Protein AF-A0A376WEA3-F1 (afdb_monomer)

Mean predicted aligned error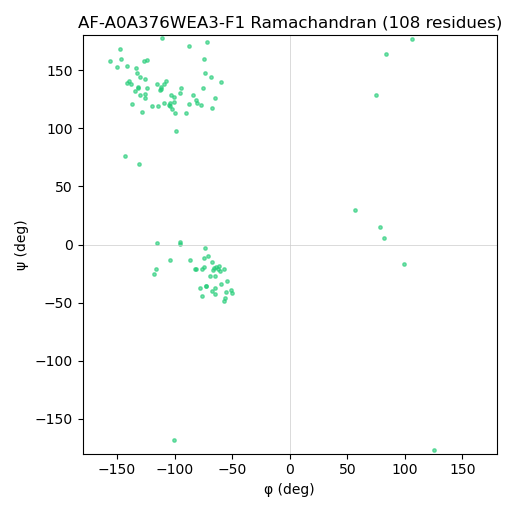: 5.73 Å

pLDDT: mean 86.51, std 10.87, range [48.47, 97.06]

Sequence (110 aa):
MNWELKQGGTLREAVLRAIPQLRGAYGTVIMDSRHPDTLLAARSGSPLVIGLGMGENFIASDQLALLPVTRRFIFLEEGDIAEITRRSVNIFDKNWRGSKTSGYRIQSAI

InterPro domains:
  IPR017932 Glutamine amidotransferase type 2 domain [PS51278] (1-87)
  IPR029055 Nucleophile aminohydrolases, N-terminal [G3DSA:3.60.20.10] (1-107)
  IPR029055 Nucleophile aminohydrolases, N-terminal [SSF56235] (3-95)

Organism: Escherichia coli (NCBI:txid562)

Structure (mmCIF, N/CA/C/O backbone):
data_AF-A0A376WEA3-F1
#
_entry.id   AF-A0A376WEA3-F1
#
loop_
_atom_site.group_PDB
_atom_site.id
_atom_site.type_symbol
_atom_site.label_atom_id
_atom_site.label_alt_id
_atom_site.label_comp_id
_atom_site.label_asym_id
_atom_site.label_entity_id
_atom_site.label_seq_id
_atom_site.pdbx_PDB_ins_code
_atom_site.Cartn_x
_atom_site.Cartn_y
_atom_site.Cartn_z
_atom_site.occupancy
_atom_site.B_iso_or_equiv
_atom_site.auth_seq_id
_atom_site.auth_comp_id
_atom_site.auth_asym_id
_atom_site.auth_atom_id
_atom_site.pdbx_PDB_model_num
ATOM 1 N N . MET A 1 1 ? 1.801 -1.445 -17.556 1.00 48.47 1 MET A N 1
ATOM 2 C CA . MET A 1 1 ? 1.594 -2.469 -16.506 1.00 48.47 1 MET A CA 1
ATOM 3 C C . MET A 1 1 ? 1.161 -3.831 -17.061 1.00 48.47 1 MET A C 1
ATOM 5 O O . MET A 1 1 ? 1.744 -4.827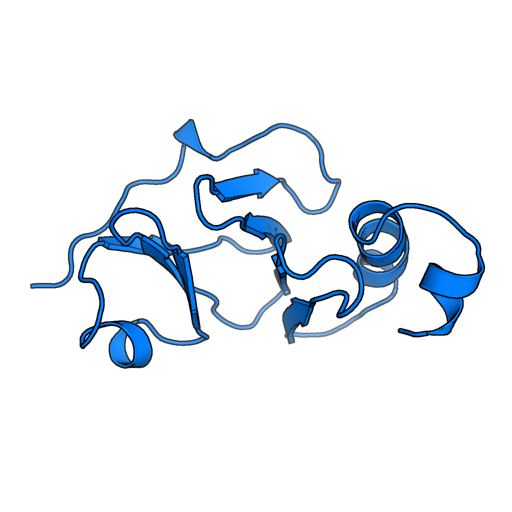 -16.666 1.00 48.47 1 MET A O 1
ATOM 9 N N . ASN A 1 2 ? 0.242 -3.894 -18.038 1.00 52.59 2 ASN A N 1
ATOM 10 C CA . ASN A 1 2 ? -0.191 -5.161 -18.664 1.00 52.59 2 ASN A CA 1
ATOM 11 C C . ASN A 1 2 ? 0.898 -5.972 -19.401 1.00 52.59 2 ASN A C 1
ATOM 13 O O . ASN A 1 2 ? 0.682 -7.148 -19.668 1.00 52.59 2 ASN A O 1
ATOM 17 N N . TRP A 1 3 ? 2.040 -5.381 -19.768 1.00 56.31 3 TRP A N 1
ATOM 18 C CA . TRP A 1 3 ? 3.073 -6.085 -20.540 1.00 56.31 3 TRP A CA 1
ATOM 19 C C . TRP A 1 3 ? 3.922 -7.041 -19.676 1.00 56.31 3 TRP A C 1
ATOM 21 O O . TRP A 1 3 ? 4.191 -8.157 -20.103 1.00 56.31 3 TRP A O 1
ATOM 31 N N . GLU A 1 4 ? 4.242 -6.662 -18.432 1.00 57.59 4 GLU A N 1
ATOM 32 C CA . GLU A 1 4 ? 5.039 -7.489 -17.509 1.00 57.59 4 GLU A CA 1
ATOM 33 C C . GLU A 1 4 ? 4.256 -8.686 -16.962 1.00 57.59 4 GLU A C 1
ATOM 35 O O . GLU A 1 4 ? 4.823 -9.759 -16.789 1.00 57.59 4 GLU A O 1
ATOM 40 N N . LEU A 1 5 ? 2.949 -8.531 -16.717 1.00 56.94 5 LEU A N 1
ATOM 41 C CA . LEU A 1 5 ? 2.084 -9.638 -16.284 1.00 56.94 5 LEU A CA 1
ATOM 42 C C . LEU A 1 5 ? 1.863 -10.669 -17.403 1.00 56.94 5 LEU A C 1
ATOM 44 O O . LEU A 1 5 ? 1.632 -11.843 -17.125 1.00 56.94 5 LEU A O 1
ATOM 48 N N . LYS A 1 6 ? 1.954 -10.246 -18.673 1.00 59.50 6 LYS A N 1
ATOM 49 C CA . LYS A 1 6 ? 1.866 -11.134 -19.844 1.00 59.50 6 LYS A CA 1
ATOM 50 C C . LYS A 1 6 ? 3.122 -11.982 -20.059 1.00 59.50 6 LYS A C 1
ATOM 52 O O . LYS A 1 6 ? 3.027 -13.008 -20.718 1.00 59.50 6 LYS A O 1
ATOM 57 N N . GLN A 1 7 ? 4.259 -11.587 -19.483 1.00 61.28 7 GLN A N 1
ATOM 58 C CA . 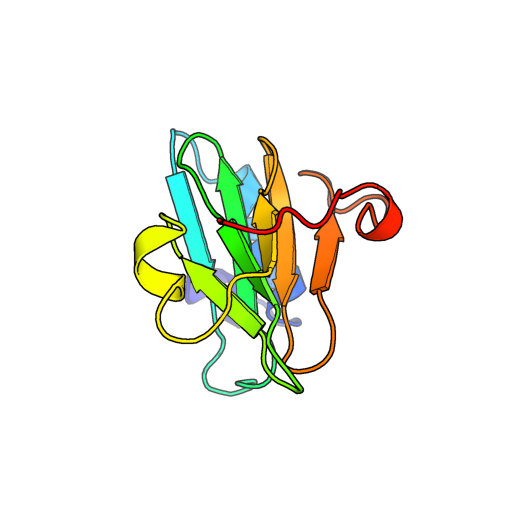GLN A 1 7 ? 5.506 -12.368 -19.484 1.00 61.28 7 GLN A CA 1
ATOM 59 C C . GLN A 1 7 ? 5.442 -13.582 -18.532 1.00 61.28 7 GLN A C 1
ATOM 61 O O . GLN A 1 7 ? 6.385 -14.364 -18.468 1.00 61.28 7 GLN A O 1
ATOM 66 N N . GLY A 1 8 ? 4.336 -13.750 -17.793 1.00 59.84 8 GLY A N 1
ATOM 67 C CA . GLY A 1 8 ? 4.191 -14.773 -16.763 1.00 59.84 8 GLY A CA 1
ATOM 68 C C . GLY A 1 8 ? 4.790 -14.350 -15.418 1.00 59.84 8 GLY A C 1
ATOM 69 O O . GLY A 1 8 ? 5.552 -13.380 -15.314 1.00 59.84 8 GLY A O 1
ATOM 70 N N . GLY A 1 9 ? 4.400 -15.082 -14.374 1.00 70.38 9 GLY A N 1
ATOM 71 C CA . GLY A 1 9 ? 4.834 -14.845 -13.000 1.00 70.38 9 GLY A CA 1
ATOM 72 C C . GLY A 1 9 ? 3.777 -14.214 -12.089 1.00 70.38 9 GLY A C 1
ATOM 73 O O . GLY A 1 9 ? 2.659 -13.896 -12.498 1.00 70.38 9 GLY A O 1
ATOM 74 N N . THR A 1 10 ? 4.140 -14.060 -10.820 1.00 79.06 10 THR A N 1
ATOM 75 C CA . THR A 1 10 ? 3.317 -13.426 -9.781 1.00 79.06 10 THR A CA 1
ATOM 76 C C . THR A 1 10 ? 3.281 -11.902 -9.949 1.00 79.06 10 THR A C 1
ATOM 78 O O . THR A 1 10 ? 4.177 -11.306 -10.552 1.00 79.06 10 THR A O 1
ATOM 81 N N . LEU A 1 11 ? 2.274 -11.234 -9.368 1.00 79.56 11 LEU A N 1
ATOM 82 C CA . LEU A 1 11 ? 2.206 -9.763 -9.334 1.00 79.56 11 LEU A CA 1
ATOM 83 C C . LEU A 1 11 ? 3.514 -9.147 -8.813 1.00 79.56 11 LEU A C 1
ATOM 85 O O . LEU A 1 11 ? 4.009 -8.159 -9.350 1.00 79.56 11 LEU A O 1
ATOM 89 N N . ARG A 1 12 ? 4.105 -9.788 -7.805 1.00 79.88 12 ARG A N 1
ATOM 90 C CA . ARG A 1 12 ? 5.398 -9.424 -7.230 1.00 79.88 12 ARG A CA 1
ATOM 91 C C . ARG A 1 12 ? 6.518 -9.401 -8.261 1.00 79.88 12 ARG A C 1
ATOM 93 O O . ARG A 1 12 ? 7.238 -8.413 -8.342 1.00 79.88 12 ARG A O 1
ATOM 100 N N . GLU A 1 13 ? 6.646 -10.441 -9.074 1.00 80.75 13 GLU A N 1
ATOM 101 C CA . GLU A 1 13 ? 7.677 -10.514 -10.115 1.00 80.75 13 GLU A CA 1
ATOM 102 C C . GLU A 1 13 ? 7.480 -9.449 -11.197 1.00 80.75 13 GLU A C 1
ATOM 104 O O . GLU A 1 13 ? 8.449 -8.847 -11.658 1.00 80.75 13 GLU A O 1
ATOM 109 N N . ALA A 1 14 ? 6.230 -9.159 -11.562 1.00 84.81 14 ALA A N 1
ATOM 110 C CA . ALA A 1 14 ? 5.927 -8.097 -12.514 1.00 84.81 14 ALA A CA 1
ATOM 111 C C . ALA A 1 14 ? 6.307 -6.707 -11.970 1.00 84.81 14 ALA A C 1
ATOM 113 O O . ALA A 1 14 ? 6.896 -5.899 -12.690 1.00 84.81 14 ALA A O 1
ATOM 114 N N . VAL A 1 15 ? 6.014 -6.428 -10.695 1.00 84.2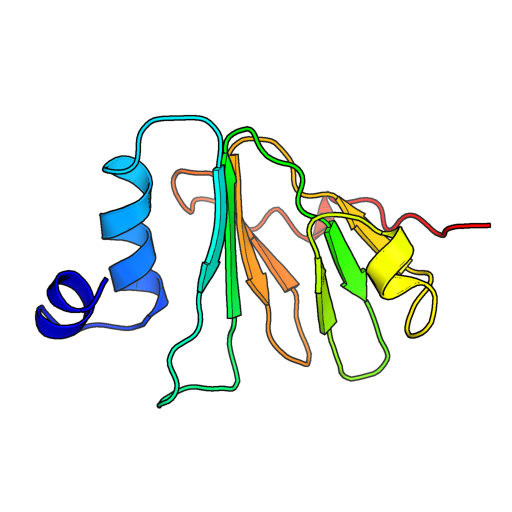5 15 VAL A N 1
ATOM 115 C CA . VAL A 1 15 ? 6.381 -5.157 -10.047 1.00 84.25 15 VAL A CA 1
ATOM 116 C C . VAL A 1 15 ? 7.895 -5.035 -9.886 1.00 84.25 15 VAL A C 1
ATOM 118 O O . VA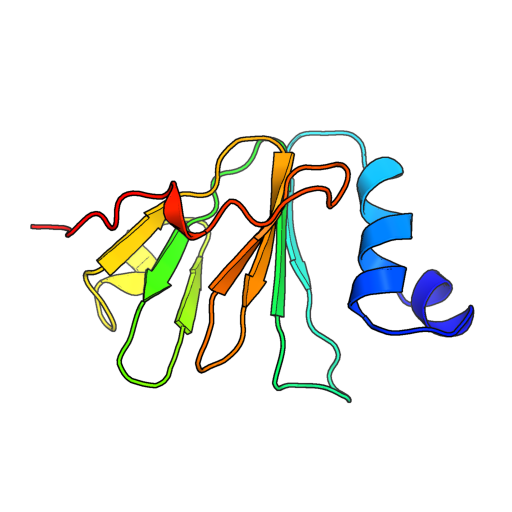L A 1 15 ? 8.450 -3.978 -10.174 1.00 84.25 15 VAL A O 1
ATOM 121 N N . LEU A 1 16 ? 8.578 -6.123 -9.530 1.00 80.69 16 LEU A N 1
ATOM 122 C CA . LEU A 1 16 ? 10.038 -6.180 -9.440 1.00 80.69 16 LEU A CA 1
ATOM 123 C C . LEU A 1 16 ? 10.739 -5.777 -10.735 1.00 80.69 16 LEU A C 1
ATOM 125 O O . LEU A 1 16 ? 11.737 -5.060 -10.698 1.00 80.69 16 LEU A O 1
ATOM 129 N N . ARG A 1 17 ? 10.217 -6.217 -11.882 1.00 83.56 17 ARG A N 1
ATOM 130 C CA . ARG A 1 17 ? 10.755 -5.825 -13.190 1.00 83.56 17 ARG A CA 1
ATOM 131 C C . ARG A 1 17 ? 10.416 -4.378 -13.534 1.00 83.56 17 ARG A C 1
ATOM 133 O O . ARG A 1 17 ? 11.241 -3.691 -14.132 1.00 83.56 17 ARG A O 1
ATOM 140 N N . ALA A 1 18 ? 9.231 -3.908 -13.149 1.00 86.31 18 ALA A N 1
ATOM 141 C CA . ALA A 1 18 ? 8.737 -2.585 -13.516 1.00 86.31 18 ALA A CA 1
ATOM 142 C C . ALA A 1 18 ? 9.390 -1.437 -12.726 1.00 86.31 18 ALA A C 1
ATOM 144 O O . ALA A 1 18 ? 9.758 -0.431 -13.328 1.00 86.31 18 ALA A O 1
ATOM 145 N N . ILE A 1 19 ? 9.545 -1.564 -11.403 1.00 85.31 19 ILE A N 1
ATOM 146 C CA . ILE A 1 19 ? 9.999 -0.467 -10.527 1.00 85.31 19 ILE A CA 1
ATOM 147 C C . ILE A 1 19 ? 11.357 0.131 -10.949 1.00 85.31 19 ILE A C 1
ATOM 149 O O . ILE A 1 19 ? 11.430 1.353 -11.072 1.00 85.31 19 ILE A O 1
ATOM 153 N N . PRO A 1 20 ? 12.407 -0.656 -11.268 1.00 84.06 20 PRO A N 1
ATOM 154 C CA . PRO A 1 20 ? 13.695 -0.104 -11.705 1.00 84.06 20 PRO A CA 1
ATOM 155 C C . PRO A 1 20 ? 13.644 0.667 -13.033 1.00 84.06 20 PRO A C 1
ATOM 157 O O . PRO A 1 20 ? 14.548 1.448 -13.328 1.00 84.06 20 PRO A O 1
ATOM 160 N N . GLN A 1 21 ? 12.610 0.440 -13.851 1.00 86.00 21 GLN A N 1
ATOM 161 C CA . GLN A 1 21 ? 12.414 1.137 -15.124 1.00 86.00 21 GLN A CA 1
ATOM 162 C C . GLN A 1 21 ? 11.743 2.507 -14.928 1.00 86.00 21 GLN A C 1
ATOM 164 O O . GLN A 1 21 ? 11.861 3.379 -15.791 1.00 86.00 21 GLN A O 1
ATOM 169 N N . LEU A 1 22 ? 11.053 2.720 -13.801 1.00 84.38 22 LEU A N 1
ATOM 170 C CA . LEU A 1 22 ? 10.389 3.979 -13.482 1.00 84.38 22 LEU A CA 1
ATOM 171 C C . LEU A 1 22 ? 11.401 4.978 -12.913 1.00 84.38 22 LEU A C 1
ATOM 173 O O . LEU A 1 22 ? 12.072 4.713 -11.917 1.00 84.38 22 LEU A O 1
ATOM 177 N N . ARG A 1 23 ? 11.487 6.158 -13.531 1.00 83.19 23 ARG A N 1
ATOM 178 C CA . ARG A 1 23 ? 12.326 7.270 -13.068 1.00 83.19 23 ARG A CA 1
ATOM 179 C C . ARG A 1 23 ? 11.452 8.448 -12.656 1.00 83.19 23 ARG A C 1
ATOM 181 O O . ARG A 1 23 ? 10.519 8.792 -13.374 1.00 83.19 23 ARG A O 1
ATOM 188 N N . GLY A 1 24 ? 11.798 9.089 -11.544 1.00 84.38 24 GLY A N 1
ATOM 189 C CA . GLY A 1 24 ? 11.113 10.277 -11.030 1.00 84.38 24 GLY A CA 1
ATOM 190 C C . GLY A 1 24 ? 10.648 10.107 -9.587 1.00 84.38 24 GLY A C 1
ATOM 191 O O . GLY A 1 24 ? 10.920 9.081 -8.970 1.00 84.38 24 GLY A O 1
ATOM 192 N N . ALA A 1 25 ? 9.952 11.121 -9.071 1.00 89.12 25 ALA A N 1
ATOM 193 C CA . ALA A 1 25 ? 9.330 11.084 -7.753 1.00 89.12 25 ALA A CA 1
ATOM 194 C C . ALA A 1 25 ? 7.892 10.549 -7.862 1.00 89.12 25 ALA A C 1
ATOM 196 O O . ALA A 1 25 ? 7.033 11.188 -8.468 1.00 89.12 25 ALA A O 1
ATOM 197 N N . TYR A 1 26 ? 7.626 9.375 -7.300 1.00 88.81 26 TYR A N 1
ATOM 198 C CA . TYR A 1 26 ? 6.330 8.715 -7.305 1.00 88.81 26 TYR A CA 1
ATOM 199 C C . TYR A 1 26 ? 6.080 7.910 -6.023 1.00 88.81 26 TYR A C 1
ATOM 201 O O . TYR A 1 26 ? 6.984 7.531 -5.280 1.00 88.81 26 TYR A O 1
ATOM 209 N N . GLY A 1 27 ? 4.805 7.639 -5.775 1.00 92.56 27 GLY A N 1
ATOM 210 C CA . GLY A 1 27 ? 4.322 6.679 -4.792 1.00 92.56 27 GLY A CA 1
ATOM 211 C C . GLY A 1 27 ? 3.192 5.930 -5.473 1.00 92.56 27 GLY A C 1
ATOM 212 O O . GLY A 1 27 ? 2.265 6.559 -5.981 1.00 92.56 27 GLY A O 1
ATOM 213 N N . THR A 1 28 ? 3.304 4.612 -5.591 1.00 93.00 28 THR A N 1
ATOM 214 C CA . THR A 1 28 ? 2.346 3.816 -6.365 1.00 93.00 28 THR A CA 1
ATOM 215 C C . THR A 1 28 ? 1.848 2.633 -5.557 1.00 93.00 28 THR A C 1
ATOM 217 O O . THR A 1 28 ? 2.603 2.047 -4.785 1.00 93.00 28 THR A O 1
ATOM 220 N N . VAL A 1 29 ? 0.573 2.299 -5.749 1.00 94.12 29 VAL A N 1
ATOM 221 C CA . VAL A 1 29 ? -0.083 1.115 -5.194 1.00 94.12 29 VAL A CA 1
ATOM 222 C C . VAL A 1 29 ? -0.664 0.324 -6.353 1.00 94.12 29 VAL A C 1
ATOM 224 O O . VAL A 1 29 ? -1.250 0.882 -7.280 1.00 94.12 29 VAL A O 1
ATOM 227 N N . ILE A 1 30 ? -0.451 -0.980 -6.315 1.00 93.62 30 ILE A N 1
ATOM 228 C CA . ILE A 1 30 ? -0.645 -1.893 -7.426 1.00 93.62 30 ILE A CA 1
ATOM 229 C C . ILE A 1 30 ? -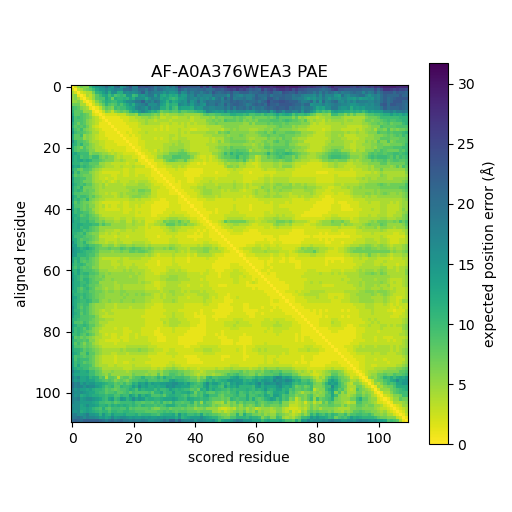1.401 -3.103 -6.892 1.00 93.62 30 ILE A C 1
ATOM 231 O O . ILE A 1 30 ? -1.022 -3.679 -5.873 1.00 93.62 30 ILE A O 1
ATOM 235 N N . MET A 1 31 ? -2.447 -3.507 -7.605 1.00 91.69 31 MET A N 1
ATOM 236 C CA . MET A 1 31 ? -3.220 -4.706 -7.301 1.00 91.69 31 MET A CA 1
ATOM 237 C C . MET A 1 31 ? -3.453 -5.528 -8.566 1.00 91.69 31 MET A C 1
ATOM 239 O O . MET A 1 31 ? -3.530 -4.977 -9.665 1.00 91.69 31 MET A O 1
ATOM 243 N N . ASP A 1 32 ? -3.598 -6.839 -8.405 1.00 89.50 32 ASP A N 1
ATOM 244 C CA . ASP A 1 32 ? -4.082 -7.734 -9.455 1.00 89.50 32 ASP A CA 1
ATOM 245 C C . ASP A 1 32 ? -5.524 -8.110 -9.117 1.00 89.50 32 ASP A C 1
ATOM 247 O O . ASP A 1 32 ? -5.781 -8.705 -8.074 1.00 89.50 32 ASP A O 1
ATOM 251 N N . SER A 1 33 ? -6.476 -7.789 -9.992 1.00 87.38 33 SER A N 1
ATOM 252 C CA . SER A 1 33 ? -7.889 -8.122 -9.771 1.00 87.38 33 SER A CA 1
ATOM 253 C C . SER A 1 33 ? -8.147 -9.628 -9.685 1.00 87.38 33 SER A 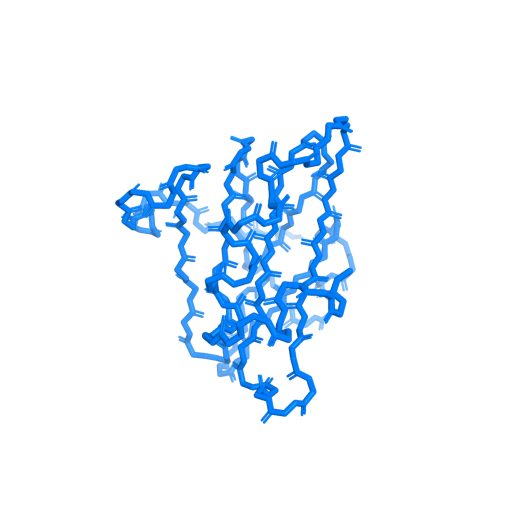C 1
ATOM 255 O O . SER A 1 33 ? -9.152 -10.042 -9.115 1.00 87.38 33 SER A O 1
ATOM 257 N N . ARG A 1 34 ? -7.240 -10.454 -10.221 1.00 86.88 34 ARG A N 1
ATOM 258 C CA . ARG A 1 34 ? -7.303 -11.921 -10.130 1.00 86.88 34 ARG A CA 1
ATOM 259 C C . ARG A 1 34 ? -6.770 -12.450 -8.798 1.00 86.88 34 ARG A C 1
ATOM 261 O O . ARG A 1 34 ? -7.104 -13.566 -8.422 1.00 86.88 34 ARG A O 1
ATOM 268 N N . HIS A 1 35 ? -5.958 -11.656 -8.101 1.00 86.56 35 HIS A N 1
ATOM 269 C CA . HIS A 1 35 ? -5.365 -11.981 -6.803 1.00 86.56 35 HIS A CA 1
ATOM 270 C C . HIS A 1 35 ? -5.589 -10.808 -5.832 1.00 86.56 35 HIS A C 1
ATOM 272 O O . HIS A 1 35 ? -4.639 -10.104 -5.481 1.00 86.56 35 HIS A O 1
ATOM 278 N N . PRO A 1 36 ? -6.846 -10.564 -5.415 1.00 90.00 36 PRO A N 1
ATOM 279 C CA . PRO A 1 36 ? -7.227 -9.359 -4.674 1.00 90.00 36 PRO A CA 1
ATOM 280 C C . PRO A 1 36 ? -6.699 -9.322 -3.233 1.00 90.00 36 PRO A C 1
ATOM 282 O O . PRO A 1 36 ? -6.800 -8.295 -2.569 1.00 90.00 36 PRO A O 1
ATOM 285 N N . ASP A 1 37 ? -6.141 -10.428 -2.740 1.00 91.44 37 ASP A N 1
ATOM 286 C CA . ASP A 1 37 ? -5.684 -10.569 -1.355 1.00 91.44 37 ASP A CA 1
ATOM 287 C C . ASP A 1 37 ? -4.374 -9.823 -1.055 1.00 91.44 37 ASP A C 1
ATOM 289 O O . ASP A 1 37 ? -4.008 -9.668 0.117 1.00 91.44 37 ASP A O 1
ATOM 293 N N . THR A 1 38 ? -3.683 -9.355 -2.100 1.00 92.06 38 THR A N 1
ATOM 294 C CA . THR A 1 38 ? -2.362 -8.731 -2.002 1.00 92.06 38 THR A CA 1
ATOM 295 C C . THR A 1 38 ? -2.320 -7.401 -2.743 1.00 92.06 38 THR A C 1
ATOM 297 O O . THR A 1 38 ? -2.619 -7.311 -3.935 1.00 92.06 38 THR A O 1
ATOM 300 N N . LEU A 1 39 ? -1.846 -6.377 -2.041 1.00 94.31 39 LEU A N 1
ATOM 301 C CA . LEU A 1 39 ? -1.462 -5.087 -2.593 1.00 94.31 39 LEU A CA 1
ATOM 302 C C . LEU A 1 39 ? 0.061 -4.962 -2.568 1.00 94.31 39 LEU A C 1
ATOM 304 O O . LEU A 1 39 ? 0.710 -5.345 -1.595 1.00 94.31 39 LEU A O 1
ATOM 308 N N . LEU A 1 40 ? 0.628 -4.385 -3.624 1.00 94.19 40 LEU A N 1
ATOM 309 C CA . LEU A 1 40 ? 2.025 -3.969 -3.654 1.00 94.19 40 LEU A CA 1
ATOM 310 C C . LEU A 1 40 ? 2.108 -2.457 -3.691 1.00 94.19 40 LEU A C 1
ATOM 312 O O . LEU A 1 40 ? 1.401 -1.815 -4.462 1.00 94.19 40 LEU A O 1
ATOM 316 N N . ALA A 1 41 ? 2.997 -1.889 -2.893 1.00 94.12 41 ALA A N 1
ATOM 317 C CA . ALA A 1 41 ? 3.202 -0.456 -2.841 1.00 94.12 41 ALA A CA 1
ATOM 318 C C . ALA A 1 41 ? 4.678 -0.117 -2.928 1.00 94.12 41 ALA A C 1
ATOM 320 O O . ALA A 1 41 ? 5.476 -0.734 -2.237 1.00 94.12 41 ALA A O 1
ATOM 321 N N . ALA A 1 42 ? 5.042 0.866 -3.743 1.00 93.38 42 ALA A N 1
ATOM 322 C CA . ALA A 1 42 ? 6.420 1.319 -3.872 1.00 93.38 42 ALA A CA 1
ATOM 323 C C . ALA A 1 42 ? 6.501 2.824 -3.636 1.00 93.38 42 ALA A C 1
ATOM 325 O O . ALA A 1 42 ? 5.759 3.599 -4.250 1.00 93.38 42 ALA A O 1
ATOM 326 N N . ARG A 1 43 ? 7.420 3.222 -2.755 1.00 93.31 43 ARG A N 1
ATOM 327 C CA . ARG A 1 43 ? 7.731 4.618 -2.460 1.00 93.31 43 ARG A CA 1
ATOM 328 C C . ARG A 1 43 ? 9.048 4.994 -3.127 1.00 93.31 43 ARG A C 1
ATOM 330 O O . ARG A 1 43 ? 10.088 4.422 -2.817 1.00 93.31 43 ARG A O 1
ATOM 337 N N . SER A 1 44 ? 9.012 6.003 -3.988 1.00 91.69 44 SER A N 1
ATOM 338 C CA . SER A 1 44 ? 10.212 6.617 -4.551 1.00 91.69 44 SER A CA 1
ATOM 339 C C . SER A 1 44 ? 10.004 8.124 -4.708 1.00 91.69 44 SER A C 1
ATOM 341 O O . SER A 1 44 ? 9.731 8.595 -5.798 1.00 91.69 44 SER A O 1
ATOM 343 N N . GLY A 1 45 ? 10.068 8.898 -3.628 1.00 88.00 45 GLY A N 1
ATOM 344 C CA . GLY A 1 45 ? 10.006 10.361 -3.659 1.00 88.00 45 GLY A CA 1
ATOM 345 C C . GLY A 1 45 ? 8.642 10.970 -3.326 1.00 88.00 45 GLY A C 1
ATOM 346 O O . GLY A 1 45 ? 8.596 12.145 -2.972 1.00 88.00 45 GLY A O 1
ATOM 347 N N . SER A 1 46 ? 7.548 10.200 -3.367 1.00 89.88 46 SER A N 1
ATOM 348 C CA . SER A 1 46 ? 6.237 10.630 -2.847 1.00 89.88 46 SER A CA 1
ATOM 349 C C . SER A 1 46 ? 5.869 9.864 -1.566 1.00 89.88 46 SER A C 1
ATOM 351 O O . SER A 1 46 ? 6.095 8.651 -1.519 1.00 89.88 46 SER A O 1
ATOM 353 N N . PRO A 1 47 ? 5.311 10.517 -0.526 1.00 92.12 47 PRO A N 1
ATOM 354 C CA . PRO A 1 47 ? 4.960 9.855 0.728 1.00 92.12 47 PRO A CA 1
ATOM 355 C C . PRO A 1 47 ? 3.942 8.723 0.556 1.00 92.12 47 PRO A C 1
ATOM 357 O O . PRO A 1 47 ? 2.964 8.844 -0.181 1.00 92.12 47 PRO A O 1
ATOM 360 N N . LEU A 1 48 ? 4.163 7.635 1.296 1.00 95.56 48 LEU A N 1
ATOM 361 C CA . LEU A 1 48 ? 3.207 6.549 1.487 1.00 95.56 48 LEU A CA 1
ATOM 362 C C . LEU A 1 48 ? 3.219 6.113 2.952 1.00 95.56 48 LEU A C 1
ATOM 364 O O . LEU A 1 48 ? 4.280 5.972 3.570 1.00 95.56 48 LEU A O 1
ATOM 368 N N . VAL A 1 49 ? 2.025 5.876 3.484 1.00 96.12 49 VAL A N 1
ATOM 369 C CA . VAL A 1 49 ? 1.793 5.427 4.855 1.00 96.12 49 VAL A CA 1
ATOM 370 C C . VAL A 1 49 ? 0.836 4.245 4.858 1.00 96.12 49 VAL A C 1
ATOM 372 O O . VAL A 1 49 ? -0.187 4.241 4.173 1.00 96.12 49 VAL A O 1
ATOM 375 N N . ILE A 1 50 ? 1.185 3.234 5.646 1.00 97.06 50 ILE A N 1
ATOM 376 C CA . ILE A 1 50 ? 0.384 2.035 5.857 1.00 97.06 50 ILE A CA 1
ATOM 377 C C . ILE A 1 50 ? -0.352 2.186 7.184 1.00 97.06 50 ILE A C 1
ATOM 379 O O . ILE A 1 50 ? 0.270 2.434 8.215 1.00 97.06 50 ILE A O 1
ATOM 383 N N . GLY A 1 51 ? -1.670 2.020 7.163 1.00 96.94 51 GLY A N 1
ATOM 384 C CA . GLY A 1 51 ? -2.510 1.961 8.354 1.00 96.94 51 GLY A CA 1
ATOM 385 C C . GLY A 1 51 ? -2.751 0.517 8.780 1.00 96.94 51 GLY A C 1
ATOM 386 O O . GLY A 1 51 ? -3.144 -0.311 7.962 1.00 96.94 51 GLY A O 1
ATOM 387 N N . LEU A 1 52 ? -2.547 0.216 10.060 1.00 95.75 52 LEU A N 1
ATOM 388 C CA . LEU A 1 52 ? -2.735 -1.121 10.624 1.00 95.75 52 LEU A CA 1
ATOM 389 C C . LEU A 1 52 ? -4.087 -1.215 11.336 1.00 95.75 52 LEU A C 1
ATOM 391 O O . LEU A 1 52 ? -4.286 -0.567 12.366 1.00 95.75 52 LEU A O 1
ATOM 395 N N . GLY A 1 53 ? -5.005 -2.021 10.808 1.00 92.00 53 GLY A N 1
ATOM 396 C CA . GLY A 1 53 ? -6.303 -2.312 11.417 1.00 92.00 53 GLY A CA 1
ATOM 397 C C . GLY A 1 53 ? -6.327 -3.658 12.148 1.00 92.00 53 GLY A C 1
ATOM 398 O O . GLY A 1 53 ? -5.296 -4.294 12.381 1.00 92.00 53 GLY A O 1
ATOM 399 N N . MET A 1 54 ? -7.526 -4.111 12.523 1.00 91.12 54 MET A N 1
ATOM 400 C CA . MET A 1 54 ? -7.740 -5.449 13.087 1.00 91.12 54 MET A CA 1
ATOM 401 C C . MET A 1 54 ? -8.253 -6.400 12.001 1.00 91.12 54 MET A C 1
ATOM 403 O O . MET A 1 54 ? -9.442 -6.437 11.710 1.00 91.12 54 MET A O 1
ATOM 407 N N . GLY A 1 55 ? -7.356 -7.189 11.401 1.00 90.62 55 GLY A N 1
ATOM 408 C CA . GLY A 1 55 ? -7.713 -8.106 10.302 1.00 90.62 55 GLY A CA 1
ATOM 409 C C . GLY A 1 55 ? -7.867 -7.424 8.935 1.00 90.62 55 GLY A C 1
ATOM 410 O O . GLY A 1 55 ? -8.425 -8.007 7.997 1.00 90.62 55 GLY A O 1
ATOM 411 N N . GLU A 1 56 ? -7.368 -6.197 8.839 1.00 93.94 56 GLU A N 1
ATOM 412 C CA . GLU A 1 56 ? -7.298 -5.379 7.639 1.00 93.94 56 GLU A CA 1
ATOM 413 C C . GLU A 1 56 ? -6.090 -4.444 7.721 1.00 93.94 56 GLU A C 1
ATOM 415 O O . GLU A 1 56 ? -5.648 -4.069 8.809 1.00 93.94 56 GLU A O 1
ATOM 420 N N . ASN A 1 57 ? -5.562 -4.073 6.559 1.00 97.00 57 ASN A N 1
ATOM 421 C CA . ASN A 1 57 ? -4.498 -3.092 6.424 1.00 97.00 57 ASN A CA 1
ATOM 422 C C . ASN A 1 57 ? -4.888 -2.106 5.328 1.00 97.00 57 ASN A C 1
ATOM 424 O O . ASN A 1 57 ? -5.544 -2.471 4.352 1.00 97.00 57 ASN A O 1
ATOM 428 N N . PHE A 1 58 ? -4.452 -0.867 5.494 1.00 96.44 58 PHE A N 1
ATOM 429 C CA . PHE A 1 58 ? -4.757 0.241 4.604 1.00 96.44 58 PHE A CA 1
ATOM 430 C C . PHE A 1 58 ? -3.472 0.874 4.095 1.00 96.44 58 PHE A C 1
ATOM 432 O O . PHE A 1 58 ? -2.423 0.770 4.729 1.00 96.44 58 PHE A O 1
ATOM 439 N N . ILE A 1 59 ? -3.561 1.585 2.978 1.00 96.62 59 ILE A N 1
ATOM 440 C CA . ILE A 1 59 ? -2.468 2.403 2.472 1.00 96.62 59 ILE A CA 1
ATOM 441 C C . ILE A 1 59 ? -3.015 3.702 1.897 1.00 96.62 59 ILE A C 1
ATOM 443 O O . ILE A 1 59 ? -4.049 3.709 1.233 1.00 96.62 59 ILE A O 1
ATOM 447 N N . ALA A 1 60 ? -2.317 4.798 2.163 1.00 95.88 60 ALA A N 1
ATOM 448 C CA . ALA A 1 60 ? -2.635 6.112 1.631 1.00 95.88 60 ALA A CA 1
ATOM 449 C C . ALA A 1 60 ? -1.352 6.926 1.420 1.00 95.88 60 ALA A C 1
ATOM 451 O O . ALA A 1 60 ? -0.278 6.560 1.899 1.00 95.88 60 ALA A O 1
ATOM 452 N N . SER A 1 61 ? -1.463 8.050 0.715 1.00 94.12 61 SER A N 1
ATOM 453 C CA . SER A 1 61 ? -0.389 9.046 0.628 1.00 94.12 61 SER A CA 1
ATOM 454 C C . SER A 1 61 ? -0.274 9.906 1.890 1.00 94.12 61 SER A C 1
ATOM 456 O O . SER A 1 61 ? 0.773 10.495 2.138 1.00 94.12 61 SER A O 1
ATOM 458 N N . ASP A 1 62 ? -1.343 9.977 2.688 1.00 93.62 62 ASP A N 1
ATOM 459 C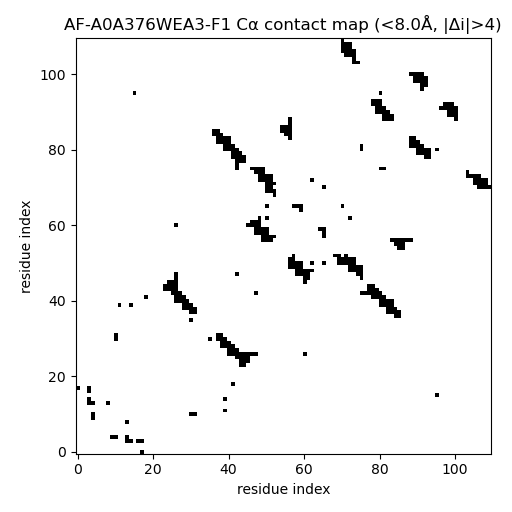 CA . ASP A 1 62 ? -1.427 10.769 3.914 1.00 93.62 62 ASP A CA 1
ATOM 460 C C . ASP A 1 62 ? -2.175 9.984 5.002 1.00 93.62 62 ASP A C 1
ATOM 462 O O . ASP A 1 62 ? -3.175 9.313 4.736 1.00 93.62 62 ASP A O 1
ATOM 466 N N . GLN A 1 63 ? -1.700 10.084 6.243 1.00 92.88 63 GLN A N 1
ATOM 467 C CA . GLN A 1 63 ? -2.299 9.439 7.408 1.00 92.88 63 GLN A CA 1
ATOM 468 C C . GLN A 1 63 ? -3.694 9.988 7.724 1.00 92.88 63 GLN A C 1
ATOM 470 O O . GLN A 1 63 ? -4.519 9.262 8.275 1.00 92.88 63 GLN A O 1
ATOM 475 N N . LEU A 1 64 ? -3.981 11.247 7.364 1.00 93.38 64 LEU A N 1
ATOM 476 C CA . LEU A 1 64 ? -5.272 11.887 7.626 1.00 93.38 64 LEU A CA 1
ATOM 477 C C . LEU A 1 64 ? -6.428 11.124 6.968 1.00 93.38 64 LEU A C 1
ATOM 479 O O . LEU A 1 64 ? -7.502 11.012 7.557 1.00 93.38 64 LEU A O 1
ATOM 483 N N . ALA A 1 65 ? -6.183 10.524 5.799 1.00 94.88 65 ALA A N 1
ATOM 484 C CA . ALA A 1 65 ? -7.157 9.690 5.096 1.00 94.88 65 ALA A CA 1
ATOM 485 C C . ALA A 1 65 ? -7.502 8.395 5.855 1.00 94.88 65 ALA A C 1
ATOM 487 O O . ALA A 1 65 ? -8.541 7.789 5.609 1.00 94.88 65 ALA A O 1
ATOM 488 N N . LEU A 1 66 ? -6.634 7.969 6.774 1.00 95.31 66 LEU A N 1
ATOM 489 C CA . LEU A 1 66 ? -6.740 6.700 7.486 1.00 95.31 66 LEU A CA 1
ATOM 490 C C . LEU A 1 66 ? -7.237 6.858 8.930 1.00 95.31 66 LEU A C 1
ATOM 492 O O . LEU A 1 66 ? -7.647 5.868 9.533 1.00 95.31 66 LEU A O 1
ATOM 496 N N . LEU A 1 67 ? -7.267 8.081 9.474 1.00 93.75 67 LEU A N 1
ATOM 497 C CA . LEU A 1 67 ? -7.738 8.358 10.839 1.00 93.75 67 LEU A CA 1
ATOM 498 C C . LEU A 1 67 ? -9.153 7.845 11.170 1.00 93.75 67 LEU A C 1
ATOM 500 O O . LEU A 1 67 ? -9.364 7.510 12.340 1.00 93.75 67 LEU A O 1
ATOM 504 N N . PRO A 1 68 ? -10.119 7.771 10.224 1.00 94.69 68 PRO A N 1
ATOM 505 C CA . PRO A 1 68 ? -11.436 7.198 10.506 1.00 94.69 68 PRO A CA 1
ATOM 506 C C . PRO A 1 68 ? -11.419 5.691 10.795 1.00 94.69 68 PRO A C 1
ATOM 508 O O . PRO A 1 68 ? -12.352 5.193 11.416 1.00 94.69 68 PRO A O 1
ATOM 511 N N . VAL A 1 69 ? -10.388 4.966 10.342 1.00 94.50 69 VAL A N 1
ATOM 512 C CA . VAL A 1 69 ? -10.328 3.493 10.408 1.00 94.50 69 VAL A CA 1
ATOM 513 C C . VAL A 1 69 ? -9.177 2.969 11.267 1.00 94.50 69 VAL A C 1
ATOM 515 O O . VAL A 1 69 ? -9.263 1.874 11.815 1.00 94.50 69 VAL A O 1
ATOM 518 N N . THR A 1 70 ? -8.096 3.734 11.435 1.00 95.12 70 THR A N 1
ATOM 519 C CA . THR A 1 70 ? -6.981 3.359 12.310 1.00 95.12 70 THR A CA 1
ATOM 520 C C . THR A 1 70 ? -6.182 4.569 12.790 1.00 95.12 70 THR A C 1
ATOM 522 O O . THR A 1 70 ? -6.175 5.633 12.179 1.00 95.12 70 THR A O 1
ATOM 525 N N . ARG A 1 71 ? -5.470 4.390 13.905 1.00 94.44 71 ARG A N 1
ATOM 526 C CA . ARG A 1 71 ? -4.487 5.342 14.439 1.00 94.44 71 ARG A CA 1
ATOM 527 C C . ARG A 1 71 ? -3.065 4.798 14.435 1.00 94.44 71 ARG A C 1
ATOM 529 O O . ARG A 1 71 ? -2.178 5.492 14.907 1.00 94.44 71 ARG A O 1
ATOM 536 N N . ARG A 1 72 ? -2.847 3.574 13.942 1.00 94.62 72 ARG A N 1
ATOM 537 C CA . ARG A 1 72 ? -1.551 2.883 13.951 1.00 94.62 72 ARG A CA 1
ATOM 538 C C . ARG A 1 72 ? -0.942 2.912 12.559 1.00 94.62 72 ARG A C 1
ATOM 540 O O . ARG A 1 72 ? -1.517 2.340 11.636 1.00 94.62 72 ARG A O 1
ATOM 547 N N . PHE A 1 73 ? 0.231 3.518 12.433 1.00 94.81 73 PHE A N 1
ATOM 548 C CA . PHE A 1 73 ? 0.845 3.808 11.144 1.00 94.81 73 PHE A CA 1
ATOM 549 C C . PHE A 1 73 ? 2.258 3.249 11.016 1.00 94.81 73 PHE A C 1
ATOM 551 O O . PHE A 1 73 ? 3.045 3.293 11.963 1.00 94.81 73 PHE A O 1
ATOM 558 N N . ILE A 1 74 ? 2.586 2.775 9.816 1.00 95.25 74 ILE A N 1
ATOM 559 C CA . ILE A 1 74 ? 3.952 2.531 9.357 1.00 95.25 74 ILE A CA 1
ATOM 560 C C . ILE A 1 74 ? 4.231 3.495 8.205 1.00 95.25 74 ILE A C 1
ATOM 562 O O . ILE A 1 74 ? 3.565 3.451 7.172 1.00 95.25 74 ILE A O 1
ATOM 566 N N . PHE A 1 75 ? 5.227 4.356 8.375 1.00 93.81 75 PHE A N 1
ATOM 567 C CA . PHE A 1 75 ? 5.701 5.228 7.307 1.00 93.81 75 PHE A CA 1
ATOM 568 C C . PHE A 1 75 ? 6.760 4.492 6.502 1.00 93.81 75 PHE A C 1
ATOM 570 O O . PHE A 1 75 ? 7.774 4.085 7.066 1.00 93.81 75 PHE A O 1
ATOM 577 N N . LEU A 1 76 ? 6.523 4.327 5.202 1.00 93.25 76 LEU A N 1
ATOM 578 C CA . LEU A 1 76 ? 7.523 3.751 4.307 1.00 93.25 76 LEU A CA 1
ATOM 579 C C . LEU A 1 76 ? 8.690 4.720 4.150 1.00 93.25 76 LEU A C 1
ATOM 581 O O . LEU A 1 76 ? 8.477 5.927 4.116 1.00 93.25 76 LEU A O 1
ATOM 585 N N . GLU A 1 77 ? 9.906 4.214 4.040 1.00 92.75 77 GLU A N 1
ATOM 586 C CA . GLU A 1 77 ? 11.109 4.981 3.736 1.00 92.75 77 GLU A CA 1
ATOM 587 C C . GLU A 1 77 ? 11.318 5.102 2.222 1.00 92.75 77 GLU A C 1
ATOM 589 O O . GLU A 1 77 ? 10.625 4.501 1.396 1.00 92.75 77 GLU A O 1
ATOM 594 N N . GLU A 1 78 ? 12.275 5.940 1.839 1.00 91.25 78 GLU A N 1
ATOM 595 C CA . GLU A 1 78 ? 12.616 6.139 0.438 1.00 91.25 78 GLU A CA 1
ATOM 596 C C . GLU A 1 78 ? 13.181 4.861 -0.196 1.00 91.25 78 GLU A C 1
ATOM 598 O O . GLU A 1 78 ? 14.161 4.289 0.283 1.00 91.25 78 GLU A O 1
ATOM 603 N N . GLY A 1 79 ? 12.581 4.438 -1.312 1.00 89.62 79 GLY A N 1
ATOM 604 C CA . GLY A 1 79 ? 12.952 3.216 -2.021 1.00 89.62 79 GLY A CA 1
ATOM 605 C C . GLY A 1 79 ? 12.354 1.940 -1.431 1.00 89.62 79 GLY A C 1
ATOM 606 O O . GLY A 1 79 ? 12.704 0.858 -1.901 1.00 89.62 79 GLY A O 1
ATOM 607 N N . ASP A 1 80 ? 11.485 2.031 -0.424 1.00 92.69 80 ASP A N 1
ATOM 608 C CA . ASP A 1 80 ? 10.817 0.850 0.107 1.00 92.69 80 ASP A CA 1
ATOM 609 C C . ASP A 1 80 ? 9.742 0.322 -0.832 1.00 92.69 80 ASP A C 1
ATOM 611 O O . ASP A 1 80 ? 9.016 1.067 -1.504 1.00 92.69 80 ASP A O 1
ATOM 615 N N . ILE A 1 81 ? 9.599 -0.999 -0.791 1.00 92.31 81 ILE A N 1
ATOM 616 C CA . ILE A 1 81 ? 8.513 -1.708 -1.440 1.00 92.31 81 ILE A CA 1
ATOM 617 C C . ILE A 1 81 ? 7.803 -2.571 -0.403 1.00 92.31 81 ILE A C 1
ATOM 619 O O . ILE A 1 81 ? 8.430 -3.359 0.300 1.00 92.31 81 ILE A O 1
ATOM 623 N N . ALA A 1 82 ? 6.490 -2.416 -0.291 1.00 93.88 82 ALA A N 1
ATOM 624 C CA . ALA A 1 82 ? 5.661 -3.116 0.672 1.00 93.88 82 ALA A CA 1
ATOM 625 C C . ALA A 1 82 ? 4.715 -4.094 -0.025 1.00 93.88 82 ALA A C 1
ATOM 627 O O . ALA A 1 82 ? 4.027 -3.742 -0.981 1.00 93.88 82 ALA A O 1
ATOM 628 N N . GLU A 1 83 ? 4.656 -5.311 0.498 1.00 93.88 83 GLU A N 1
ATOM 629 C CA . GLU A 1 83 ? 3.629 -6.302 0.211 1.00 93.88 83 GLU A CA 1
ATOM 630 C C . GLU A 1 83 ? 2.644 -6.326 1.377 1.00 93.88 83 GLU A C 1
ATOM 632 O O . GLU A 1 83 ? 3.002 -6.612 2.521 1.00 93.88 83 GLU A O 1
ATOM 637 N N . ILE A 1 84 ? 1.399 -5.970 1.084 1.00 95.19 84 ILE A N 1
ATOM 638 C CA . ILE A 1 84 ? 0.357 -5.728 2.073 1.00 95.19 84 ILE A CA 1
ATOM 639 C C . ILE A 1 84 ? -0.773 -6.706 1.797 1.00 95.19 84 ILE A C 1
ATOM 641 O O . ILE A 1 84 ? -1.385 -6.686 0.732 1.00 95.19 84 ILE A O 1
ATOM 645 N N . THR A 1 85 ? -1.065 -7.547 2.777 1.00 95.50 85 THR A N 1
ATOM 646 C CA . THR A 1 85 ? -2.265 -8.384 2.787 1.00 95.50 85 THR A CA 1
ATOM 647 C C . THR A 1 85 ? -3.198 -7.897 3.885 1.00 95.50 85 THR A C 1
ATOM 649 O O . THR A 1 85 ? -2.852 -7.025 4.683 1.00 95.50 85 THR A O 1
ATOM 652 N N . ARG A 1 86 ? -4.370 -8.516 4.016 1.00 95.19 86 ARG A N 1
ATOM 653 C CA . ARG A 1 86 ? -5.258 -8.265 5.161 1.00 95.19 86 ARG A CA 1
ATOM 654 C C . ARG A 1 86 ? -4.642 -8.613 6.522 1.00 95.19 86 ARG A C 1
ATOM 656 O O . ARG A 1 86 ? -5.121 -8.133 7.542 1.00 95.19 86 ARG A O 1
ATOM 663 N N . ARG A 1 87 ? -3.634 -9.493 6.560 1.00 94.38 87 ARG A N 1
ATOM 664 C CA . ARG A 1 87 ? -3.092 -10.066 7.807 1.00 94.38 87 ARG A CA 1
ATOM 665 C C . ARG A 1 87 ? -1.644 -9.684 8.082 1.00 94.38 87 ARG A C 1
ATOM 667 O O . ARG A 1 87 ? -1.212 -9.771 9.226 1.00 94.38 87 ARG A O 1
ATOM 674 N N . SER A 1 88 ? -0.898 -9.289 7.060 1.00 93.88 88 SER A N 1
ATOM 675 C CA . SER A 1 88 ? 0.536 -9.043 7.152 1.00 93.88 88 SER A CA 1
ATOM 676 C C . SER A 1 88 ? 0.953 -7.833 6.330 1.00 93.88 88 SER A C 1
ATOM 678 O O . SER A 1 88 ? 0.325 -7.487 5.329 1.00 93.88 88 SER A O 1
ATOM 680 N N . VAL A 1 89 ? 2.051 -7.221 6.764 1.00 94.62 89 VAL A N 1
ATOM 681 C CA . VAL A 1 89 ? 2.758 -6.168 6.041 1.00 94.62 89 VAL A CA 1
ATOM 682 C C . VAL A 1 89 ? 4.225 -6.574 5.979 1.00 94.62 89 VAL A C 1
ATOM 684 O O . VAL A 1 89 ? 4.896 -6.661 7.007 1.00 94.62 89 VAL A O 1
ATOM 687 N N . ASN A 1 90 ? 4.718 -6.843 4.777 1.00 93.31 90 ASN A N 1
ATOM 688 C CA . ASN A 1 90 ? 6.112 -7.179 4.520 1.00 93.31 90 ASN A CA 1
ATOM 689 C C . ASN A 1 90 ? 6.771 -6.013 3.790 1.00 93.31 90 ASN A C 1
ATOM 691 O O . ASN A 1 90 ? 6.307 -5.637 2.720 1.00 93.31 90 ASN A O 1
ATOM 695 N N . ILE A 1 91 ? 7.834 -5.439 4.351 1.00 93.31 91 ILE A N 1
ATOM 696 C CA . ILE A 1 91 ? 8.543 -4.307 3.738 1.00 93.31 91 ILE A CA 1
ATOM 697 C C . ILE A 1 91 ? 9.924 -4.767 3.294 1.00 93.31 91 ILE A C 1
ATOM 699 O O . ILE A 1 91 ? 10.635 -5.431 4.048 1.00 93.31 91 ILE A O 1
ATOM 703 N N . PHE A 1 92 ? 10.300 -4.399 2.079 1.00 90.69 92 PHE A N 1
ATOM 704 C CA . PHE A 1 92 ? 11.555 -4.743 1.432 1.00 90.69 92 PHE A CA 1
ATOM 705 C C . PHE A 1 92 ? 12.254 -3.476 0.942 1.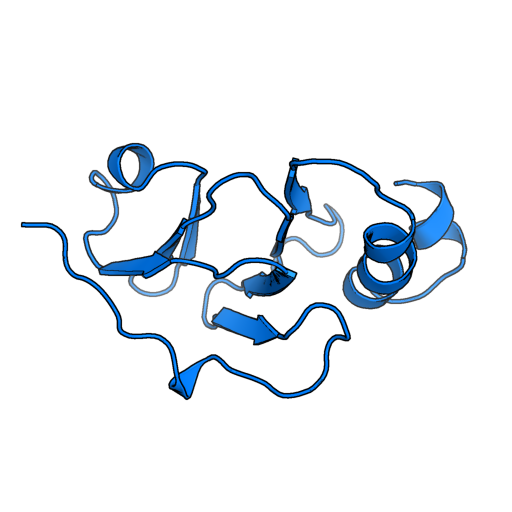00 90.69 92 PHE A C 1
ATOM 707 O O . PHE A 1 92 ? 11.616 -2.451 0.709 1.00 90.69 92 PHE A O 1
ATOM 714 N N . ASP A 1 93 ? 13.570 -3.553 0.750 1.00 88.25 93 ASP A N 1
ATOM 715 C CA . ASP A 1 93 ? 14.300 -2.490 0.060 1.00 88.25 93 ASP A CA 1
ATOM 716 C C . ASP A 1 93 ? 13.999 -2.467 -1.455 1.00 88.25 93 ASP A C 1
ATOM 718 O O . ASP A 1 93 ? 13.369 -3.370 -2.010 1.00 88.25 93 ASP A O 1
ATOM 722 N N . LYS A 1 94 ? 14.527 -1.457 -2.156 1.00 80.75 94 LYS A N 1
ATOM 723 C CA . LYS A 1 94 ? 14.416 -1.311 -3.619 1.00 80.75 94 LYS A CA 1
ATOM 724 C C . LYS A 1 94 ? 14.956 -2.495 -4.431 1.00 80.75 94 LYS A C 1
ATOM 726 O O . LYS A 1 94 ? 14.626 -2.633 -5.603 1.00 80.75 94 LYS A O 1
ATOM 731 N N . ASN A 1 95 ? 15.825 -3.313 -3.836 1.00 81.00 95 ASN A N 1
ATOM 732 C CA . ASN A 1 95 ? 16.380 -4.518 -4.450 1.00 81.00 95 ASN A CA 1
ATOM 733 C C . ASN A 1 95 ? 15.597 -5.778 -4.053 1.00 81.00 95 ASN A C 1
ATOM 735 O O . ASN A 1 95 ? 15.997 -6.884 -4.418 1.00 81.00 95 ASN A O 1
ATOM 739 N N . TRP A 1 96 ? 14.526 -5.616 -3.276 1.00 75.50 96 TRP A N 1
ATOM 740 C CA . TRP A 1 96 ? 13.723 -6.672 -2.681 1.00 75.50 96 TRP A CA 1
ATOM 741 C C . TRP A 1 96 ? 14.519 -7.648 -1.805 1.00 75.50 96 TRP A C 1
ATOM 743 O O . TRP A 1 96 ? 14.196 -8.833 -1.690 1.00 75.50 96 TRP A O 1
ATOM 753 N N . ARG A 1 97 ? 15.598 -7.165 -1.187 1.00 72.38 97 ARG A N 1
ATOM 754 C CA . ARG A 1 97 ? 16.458 -7.950 -0.303 1.00 72.38 97 ARG A CA 1
ATOM 755 C C . ARG A 1 97 ? 16.168 -7.610 1.154 1.00 72.38 97 ARG A C 1
ATOM 757 O O . ARG A 1 97 ? 16.214 -6.453 1.550 1.00 72.38 97 ARG A O 1
ATOM 764 N N . GLY A 1 98 ? 15.926 -8.654 1.948 1.00 69.31 98 GLY A N 1
ATOM 765 C CA . GLY A 1 98 ? 15.688 -8.554 3.389 1.00 69.31 98 GLY A CA 1
ATOM 766 C C . GLY A 1 98 ? 14.298 -8.012 3.730 1.00 69.31 98 GLY A C 1
ATOM 767 O O . GLY A 1 98 ? 13.882 -6.970 3.233 1.00 69.31 98 GLY A O 1
ATOM 768 N N . SER A 1 99 ? 13.570 -8.722 4.595 1.00 76.38 99 SER A N 1
ATOM 769 C CA . SER A 1 99 ? 12.357 -8.167 5.202 1.00 76.38 99 SER A CA 1
ATOM 770 C C . SER A 1 99 ? 12.763 -7.202 6.311 1.00 76.38 99 SER A C 1
ATOM 772 O O . SER A 1 99 ? 13.436 -7.593 7.264 1.00 76.38 99 SER A O 1
ATOM 774 N N . LYS A 1 100 ? 12.356 -5.941 6.181 1.00 81.06 100 LYS A N 1
ATOM 775 C CA . LYS A 1 100 ? 12.608 -4.876 7.154 1.00 81.06 100 LYS A CA 1
ATOM 776 C C . LYS A 1 100 ? 11.452 -4.668 8.130 1.00 81.06 100 LYS A C 1
ATOM 778 O O . LYS A 1 100 ? 11.559 -3.799 8.987 1.00 81.06 100 LYS A O 1
ATOM 783 N N . THR A 1 101 ? 10.359 -5.432 8.043 1.00 76.75 101 THR A N 1
ATOM 784 C CA . THR A 1 101 ? 9.123 -5.167 8.809 1.00 76.75 101 THR A CA 1
ATOM 785 C C . THR A 1 101 ? 9.368 -4.949 10.304 1.00 76.75 101 THR A C 1
ATOM 787 O O . THR A 1 101 ? 8.804 -4.029 10.887 1.00 76.75 101 THR A O 1
ATOM 790 N N . SER A 1 102 ? 10.251 -5.740 10.924 1.00 73.62 102 SER A N 1
ATOM 791 C CA . SER A 1 102 ? 10.562 -5.624 12.357 1.00 73.62 102 SER A CA 1
ATOM 792 C C . SER A 1 102 ? 11.292 -4.328 12.746 1.00 73.62 102 SER A C 1
ATOM 794 O O . SER A 1 102 ? 11.374 -4.026 13.934 1.00 73.62 102 SER A O 1
ATOM 796 N N . GLY A 1 103 ? 11.850 -3.590 11.784 1.00 73.94 103 GLY A N 1
ATOM 797 C CA . GLY A 1 103 ? 12.564 -2.333 12.011 1.00 73.94 103 GLY A CA 1
ATOM 798 C C . GLY A 1 103 ? 11.664 -1.095 12.043 1.00 73.94 103 GLY A C 1
ATOM 799 O O . GLY A 1 103 ? 12.112 -0.040 12.486 1.00 73.94 103 GLY A O 1
ATOM 800 N N . TYR A 1 104 ? 10.399 -1.197 11.616 1.00 84.00 104 TYR A N 1
ATOM 801 C CA . TYR A 1 104 ? 9.493 -0.048 11.597 1.00 84.00 104 TYR A CA 1
ATOM 802 C C . TYR A 1 104 ? 8.843 0.156 12.955 1.00 84.00 104 TYR A C 1
ATOM 804 O O . TYR A 1 104 ? 8.218 -0.742 13.523 1.00 84.00 104 TYR A O 1
ATOM 812 N N . ARG A 1 105 ? 8.924 1.391 13.451 1.00 83.12 105 ARG A N 1
ATOM 813 C CA . ARG A 1 105 ? 8.173 1.796 14.633 1.00 83.12 105 ARG A CA 1
ATOM 814 C C . ARG A 1 105 ? 6.738 2.113 14.233 1.00 83.12 105 ARG A C 1
ATOM 816 O O . ARG A 1 105 ? 6.506 3.017 13.432 1.00 83.12 105 ARG A O 1
ATOM 823 N N . ILE A 1 106 ? 5.785 1.405 14.835 1.00 85.25 106 ILE A N 1
ATOM 824 C CA . ILE A 1 106 ? 4.366 1.737 14.706 1.00 85.25 106 ILE A CA 1
ATOM 825 C C . ILE A 1 106 ? 4.137 3.063 15.425 1.00 85.25 106 ILE A C 1
ATOM 827 O O . ILE A 1 106 ? 4.361 3.169 16.631 1.00 85.25 106 ILE A O 1
ATOM 831 N N . GLN A 1 107 ? 3.721 4.074 14.673 1.00 84.94 107 GLN A N 1
ATOM 832 C CA . GLN A 1 107 ? 3.392 5.383 15.218 1.00 84.94 107 GLN A CA 1
ATOM 833 C C . GLN A 1 107 ? 1.895 5.449 15.494 1.00 84.94 107 GLN A C 1
ATOM 835 O O . GLN A 1 107 ? 1.094 5.035 14.656 1.00 84.94 107 GLN A O 1
ATOM 840 N N . SER A 1 108 ? 1.528 5.968 16.663 1.00 84.69 108 SER A N 1
ATOM 841 C CA . SER A 1 108 ? 0.136 6.242 17.004 1.00 84.69 108 SER A CA 1
ATOM 842 C C . SER A 1 108 ? -0.143 7.729 16.812 1.00 84.69 108 SER A C 1
ATOM 844 O O . SER A 1 108 ? 0.546 8.547 17.419 1.00 84.69 108 SER A O 1
ATOM 846 N N . ALA A 1 109 ? -1.123 8.088 15.982 1.00 76.31 109 ALA A N 1
ATOM 847 C CA . ALA A 1 109 ? -1.590 9.473 15.922 1.00 76.31 109 ALA A CA 1
ATOM 848 C C . ALA A 1 109 ? -2.454 9.786 17.151 1.00 76.31 109 ALA A C 1
ATOM 850 O O . ALA A 1 109 ? -3.313 8.979 17.519 1.00 76.31 109 ALA A O 1
ATOM 851 N N . ILE A 1 110 ? -2.197 10.949 17.754 1.00 65.88 110 ILE A N 1
ATOM 852 C CA . ILE A 1 110 ? -2.898 11.490 18.928 1.00 65.88 110 ILE A CA 1
ATOM 853 C C . ILE A 1 110 ? -4.316 11.934 18.536 1.00 65.88 110 ILE A C 1
ATOM 855 O O . ILE A 1 110 ? -4.523 12.331 17.362 1.00 65.88 110 ILE A O 1
#

Radius of gyration: 13.75 Å; Cα contacts (8 Å, |Δi|>4): 202; chains: 1; bounding box: 28×27×40 Å

Nearest PDB structures (foldseek):
  3ooj-assembly1_B  TM=9.306E-01  e=8.876E-15  Escherichia coli
  3ooj-assembly1_E  TM=9.612E-01  e=1.431E-13  Escherichia coli
  3ooj-assembly1_D  TM=9.781E-01  e=1.900E-13  Escherichia coli
  3ooj-assembly1_G  TM=9.607E-01  e=2.129E-13  Escherichia coli
  3ooj-assembly1_C  TM=9.536E-01  e=1.140E-13  Escherichia coli

Foldseek 3Di:
DVVLVVVPDDPVSSVLVVVVVDDDFDWDKDADPVCRQKIKIWGANQWKKKFDADLAIDIDSDCVVCVVGHQWIWTDDHQKMWIDGSVDIFIAGVNRPDTCVVVTDTGGDD

Secondary structure (DSSP, 8-state):
-HHHHHT-S-HHHHHHHHGGG--SSEEEEEEETTEEEEEEEEEEBS--EEEE-SS-EEEESSGGGTTTT-SEEEEPPTT-EEEEESS-EEEE-TT--SB-GGGPPPEEP-

Solvent-accessible surface area (backbone atoms only — not comparable to full-atom values): 6366 Å² total; per-residue (Å²): 118,75,67,45,55,72,73,54,75,53,73,65,58,27,47,64,66,46,55,83,72,62,82,74,72,40,54,50,76,47,73,44,91,93,49,73,66,44,38,39,35,41,23,35,77,30,65,40,29,34,33,53,50,89,77,36,58,46,75,38,66,48,65,79,83,38,56,90,74,30,50,35,32,40,73,62,53,86,37,26,33,35,45,36,29,46,85,49,68,46,31,23,41,76,82,66,59,63,80,46,47,90,76,60,71,74,42,70,67,132